Protein AF-A0A2V5PND2-F1 (afdb_monomer_lite)

Secondary structure (DSSP, 8-state):
-----PPPEETTEE--PPPPBTTB--EEEEEEEEHHHHHTS-TT--TTSPPPHHHHHHHTTTTT-SGGGSTTTS--SHHHHHHHHHHHHHHHHHHHHHHHTSPPEEEEEE-TT--B--SSHHHHTT-SEEEEEEE--GGGT-PPPHHHHHHHHHHTTSTT-EEEEEEE----

pLDDT: mean 89.59, std 11.51, range [36.03, 98.31]

Structure (mmCIF, N/CA/C/O backbone):
data_AF-A0A2V5PND2-F1
#
_entry.id   AF-A0A2V5PND2-F1
#
loop_
_atom_site.group_PDB
_atom_site.id
_atom_site.type_symbol
_atom_site.label_atom_id
_atom_site.label_alt_id
_atom_site.label_comp_id
_atom_site.label_asym_id
_atom_site.label_entity_id
_atom_site.label_seq_id
_atom_site.pdbx_PDB_ins_code
_atom_site.Cartn_x
_atom_site.Cartn_y
_atom_site.Cartn_z
_atom_site.occupancy
_atom_site.B_iso_or_equiv
_atom_site.auth_seq_id
_atom_site.auth_comp_id
_atom_site.auth_asym_id
_atom_site.auth_atom_id
_atom_site.pdbx_PDB_model_num
ATOM 1 N N . MET A 1 1 ? 3.615 28.317 19.926 1.00 40.25 1 MET A N 1
ATOM 2 C CA . MET A 1 1 ? 3.027 28.138 18.581 1.00 40.25 1 MET A CA 1
ATOM 3 C C . MET A 1 1 ? 2.214 26.861 18.633 1.00 40.25 1 MET A C 1
ATOM 5 O O . MET A 1 1 ? 2.774 25.853 19.034 1.00 40.25 1 MET A O 1
ATOM 9 N N . SER A 1 2 ? 0.908 26.917 18.365 1.00 44.00 2 SER A N 1
ATOM 10 C CA . SER A 1 2 ? 0.082 25.704 18.334 1.00 44.00 2 SER A CA 1
ATOM 11 C C . SER A 1 2 ? 0.556 24.843 17.166 1.00 44.00 2 SER A C 1
ATOM 13 O O . SER A 1 2 ? 0.543 25.307 16.025 1.00 44.00 2 SER A O 1
ATOM 15 N N . THR A 1 3 ? 1.064 23.648 17.449 1.00 53.69 3 THR A N 1
ATOM 16 C CA . THR A 1 3 ? 1.512 22.701 16.429 1.00 53.69 3 THR A CA 1
ATOM 17 C C . THR A 1 3 ? 0.275 22.246 15.662 1.00 53.69 3 THR A C 1
ATOM 19 O O . THR A 1 3 ? -0.534 21.481 16.181 1.00 53.69 3 THR A O 1
ATOM 22 N N . VAL A 1 4 ? 0.075 22.768 14.452 1.00 67.50 4 VAL A N 1
ATOM 23 C CA . VAL A 1 4 ? -1.027 22.331 13.591 1.00 67.50 4 VAL A CA 1
ATOM 24 C C . VAL A 1 4 ? -0.749 20.881 13.205 1.00 67.50 4 VAL A C 1
ATOM 26 O O . VAL A 1 4 ? 0.196 20.606 12.465 1.00 67.50 4 VAL A O 1
ATOM 29 N N . ILE A 1 5 ? -1.542 19.953 13.745 1.00 74.44 5 ILE A N 1
ATOM 30 C CA . ILE A 1 5 ? -1.462 18.533 13.398 1.00 74.44 5 ILE A CA 1
ATOM 31 C C . ILE A 1 5 ? -1.879 18.403 11.933 1.00 74.44 5 ILE A C 1
ATOM 33 O O . ILE A 1 5 ? -3.010 18.725 11.571 1.00 74.44 5 ILE A O 1
ATOM 37 N N . GLN A 1 6 ? -0.947 17.970 11.087 1.00 78.06 6 GLN A N 1
ATOM 38 C CA . GLN A 1 6 ? -1.220 17.738 9.671 1.00 78.06 6 GLN A CA 1
ATOM 39 C C . GLN A 1 6 ? -2.106 16.492 9.507 1.00 78.06 6 GLN A C 1
ATOM 41 O O . GLN A 1 6 ? -1.883 15.510 10.223 1.00 78.06 6 GLN A O 1
ATOM 46 N N . PRO A 1 7 ? -3.085 16.498 8.581 1.00 82.19 7 PRO A N 1
ATOM 47 C CA . PRO A 1 7 ? -3.892 15.315 8.287 1.00 82.19 7 PRO A CA 1
ATOM 48 C C . PRO A 1 7 ? -3.014 14.155 7.781 1.00 82.19 7 PRO A C 1
ATOM 50 O O . PRO A 1 7 ? -1.894 14.394 7.311 1.00 82.19 7 PRO A O 1
ATOM 53 N N . PRO A 1 8 ? -3.490 12.896 7.856 1.00 82.69 8 PRO A N 1
ATOM 54 C CA . PRO A 1 8 ? -2.778 11.792 7.228 1.00 82.69 8 PRO A CA 1
ATOM 55 C C . PRO A 1 8 ? -2.710 12.039 5.717 1.00 82.69 8 PRO A C 1
ATOM 57 O O . PRO A 1 8 ? -3.629 12.593 5.107 1.00 82.69 8 PRO A O 1
ATOM 60 N N . ARG A 1 9 ? -1.584 11.665 5.119 1.00 81.69 9 ARG A N 1
ATOM 61 C CA . ARG A 1 9 ? -1.282 11.970 3.725 1.00 81.69 9 ARG A CA 1
ATOM 62 C C . ARG A 1 9 ? -1.687 10.811 2.822 1.00 81.69 9 ARG A C 1
ATOM 64 O O . ARG A 1 9 ? -1.141 9.718 2.934 1.00 81.69 9 ARG A O 1
ATOM 71 N N . THR A 1 10 ? -2.608 11.077 1.906 1.00 82.19 10 THR A N 1
ATOM 72 C CA . THR A 1 10 ? -2.829 10.266 0.706 1.00 82.19 10 THR A CA 1
ATOM 73 C C . THR A 1 10 ? -2.048 10.907 -0.449 1.00 82.19 10 THR A C 1
ATOM 75 O O . THR A 1 10 ? -1.805 12.119 -0.445 1.00 82.19 10 THR A O 1
ATOM 78 N N . TYR A 1 11 ? -1.561 10.120 -1.414 1.00 78.81 11 TYR A N 1
ATOM 79 C CA . TYR A 1 11 ? -0.721 10.682 -2.477 1.00 78.81 11 TYR A CA 1
ATOM 80 C C . TYR A 1 11 ? -1.515 11.673 -3.339 1.00 78.81 11 TYR A C 1
ATOM 82 O O . TYR A 1 11 ? -2.581 11.341 -3.854 1.00 78.81 11 TYR A O 1
ATOM 90 N N . ASN A 1 12 ? -0.992 12.896 -3.474 1.00 78.50 12 ASN A N 1
ATOM 91 C CA . ASN A 1 12 ? -1.590 14.006 -4.229 1.00 78.50 12 ASN A CA 1
ATOM 92 C C . ASN A 1 12 ? -3.060 14.327 -3.896 1.00 78.50 12 ASN A C 1
ATOM 94 O O . ASN A 1 12 ? -3.756 14.946 -4.700 1.00 78.50 12 ASN A O 1
ATOM 98 N N . GLN A 1 13 ? -3.540 13.948 -2.709 1.00 79.75 13 GLN A N 1
ATOM 99 C CA . GLN A 1 13 ? -4.905 14.209 -2.261 1.00 79.75 13 GLN A CA 1
ATOM 100 C C . GLN A 1 13 ? -4.916 14.583 -0.774 1.00 79.75 13 GLN A C 1
ATOM 102 O O . GLN A 1 13 ? -4.010 14.252 -0.011 1.00 79.75 13 GLN A O 1
ATOM 107 N N . SER A 1 14 ? -5.942 15.320 -0.351 1.00 81.12 14 SER A N 1
ATOM 108 C CA . SER A 1 14 ? -6.220 15.494 1.076 1.00 81.12 14 SER A CA 1
ATOM 109 C C . SER A 1 14 ? -7.055 14.320 1.570 1.00 81.12 14 SER A C 1
ATOM 111 O O . SER A 1 14 ? -8.050 13.967 0.938 1.00 81.12 14 SER A O 1
ATOM 113 N N . HIS A 1 15 ? -6.683 13.743 2.714 1.00 85.94 15 HIS A N 1
ATOM 114 C CA . HIS A 1 15 ? -7.521 12.740 3.363 1.00 85.94 15 HIS A CA 1
ATOM 115 C C . HIS A 1 15 ? -8.833 13.366 3.830 1.00 85.94 15 HIS A C 1
ATOM 117 O O . HIS A 1 15 ? -8.827 14.384 4.525 1.00 85.94 15 HIS A O 1
ATOM 123 N N . ILE A 1 16 ? -9.952 12.744 3.466 1.00 85.31 16 ILE A N 1
ATOM 124 C CA . ILE A 1 16 ? -11.284 13.148 3.914 1.00 85.31 16 ILE A CA 1
ATOM 125 C C . ILE A 1 16 ? -11.641 12.284 5.131 1.00 85.31 16 ILE A C 1
ATOM 127 O O . ILE A 1 16 ? -11.815 11.074 4.970 1.00 85.31 16 ILE A O 1
ATOM 131 N N . PRO A 1 17 ? -11.770 12.865 6.340 1.00 88.94 17 PRO A N 1
ATOM 132 C CA . PRO A 1 17 ? -12.116 12.101 7.535 1.00 88.94 17 PRO A CA 1
ATOM 133 C C . PRO A 1 17 ? -13.464 11.388 7.390 1.00 88.94 17 PRO A C 1
ATOM 135 O O . PRO A 1 17 ? -14.450 11.985 6.944 1.00 88.94 17 PRO A O 1
ATOM 138 N N . ARG A 1 18 ? -13.539 10.123 7.816 1.00 94.94 18 ARG A N 1
ATOM 139 C CA . ARG A 1 18 ? -14.752 9.306 7.729 1.00 94.94 18 ARG A CA 1
ATOM 140 C C . ARG A 1 18 ? -15.421 9.235 9.098 1.00 94.94 18 ARG A C 1
ATOM 142 O O . ARG A 1 18 ? -14.882 8.723 10.079 1.00 94.94 18 ARG A O 1
ATOM 149 N N . LYS A 1 19 ? -16.651 9.746 9.186 1.00 93.44 19 LYS A N 1
ATOM 150 C CA . LYS A 1 19 ? -17.427 9.682 10.430 1.00 93.44 19 LYS A CA 1
ATOM 151 C C . LYS A 1 19 ? -17.713 8.223 10.795 1.00 93.44 19 LYS A C 1
ATOM 153 O O . LYS A 1 19 ? -18.213 7.471 9.962 1.00 93.44 19 LYS A O 1
ATOM 158 N N . TYR A 1 20 ? -17.457 7.855 12.049 1.00 94.06 20 TYR A N 1
ATOM 159 C CA . TYR A 1 20 ? -17.824 6.542 12.577 1.00 94.06 20 TYR A CA 1
ATOM 160 C C . TYR A 1 20 ? -19.330 6.285 12.425 1.00 94.06 20 TYR A C 1
ATOM 162 O O . TYR A 1 20 ? -20.152 7.120 12.819 1.00 94.06 20 TYR A O 1
ATOM 170 N N . THR A 1 21 ? -19.676 5.117 11.883 1.00 94.69 21 THR A N 1
ATOM 171 C CA . THR A 1 21 ? -21.060 4.667 11.725 1.00 94.69 21 THR A CA 1
ATOM 172 C C . THR A 1 21 ? -21.212 3.271 12.338 1.00 94.69 21 THR A C 1
ATOM 174 O O . THR A 1 21 ? -20.523 2.347 11.907 1.00 94.69 21 THR A O 1
ATOM 177 N N . PRO A 1 22 ? -22.099 3.073 13.335 1.00 92.31 22 PRO A N 1
ATOM 178 C CA . PRO A 1 22 ? -22.284 1.766 13.963 1.00 92.31 22 PRO A CA 1
ATOM 179 C C . PRO A 1 22 ? -22.574 0.660 12.939 1.00 92.31 22 PRO A C 1
ATOM 181 O O . PRO A 1 22 ? -23.412 0.829 12.054 1.00 92.31 22 PRO A O 1
ATOM 184 N N . GLY A 1 23 ? -21.868 -0.467 13.054 1.00 91.56 23 GLY A N 1
ATOM 185 C CA . GLY A 1 23 ? -21.999 -1.612 12.142 1.00 91.56 23 GLY A CA 1
ATOM 186 C C . GLY A 1 23 ? -21.317 -1.449 10.776 1.00 91.56 23 GLY A C 1
ATOM 187 O O . GLY A 1 23 ? -21.337 -2.388 9.985 1.00 91.56 23 GLY A O 1
ATOM 188 N N . LYS A 1 24 ? -20.687 -0.302 10.496 1.00 95.31 24 LYS A N 1
ATOM 189 C CA . LYS A 1 24 ? -20.001 -0.001 9.233 1.00 95.31 24 LYS A CA 1
ATOM 190 C C . LYS A 1 24 ? -18.530 0.314 9.494 1.00 95.31 24 LYS A C 1
ATOM 192 O O . LYS A 1 24 ? -18.204 1.278 10.179 1.00 95.31 24 LYS A O 1
ATOM 197 N N . ARG A 1 25 ? -17.631 -0.523 8.974 1.00 96.44 25 ARG A N 1
ATOM 198 C CA . ARG A 1 25 ? -16.189 -0.423 9.247 1.00 96.44 25 ARG A CA 1
ATOM 199 C C . ARG A 1 25 ? -15.513 0.586 8.322 1.00 96.44 25 ARG A C 1
ATOM 201 O O . ARG A 1 25 ? -15.697 0.524 7.114 1.00 96.44 25 ARG A O 1
ATOM 208 N N . ARG A 1 26 ? -14.652 1.452 8.859 1.00 97.81 26 ARG A N 1
ATOM 209 C CA . ARG A 1 26 ? -13.715 2.259 8.058 1.00 97.81 26 ARG A CA 1
ATOM 210 C C . ARG A 1 26 ? -12.471 1.428 7.745 1.00 97.81 26 ARG A C 1
ATOM 212 O O . ARG A 1 26 ? -11.643 1.196 8.629 1.00 97.81 26 ARG A O 1
ATOM 219 N N . VAL A 1 27 ? -12.368 0.950 6.507 1.00 97.81 27 VAL A N 1
ATOM 220 C CA . VAL A 1 27 ? -11.250 0.114 6.040 1.00 97.81 27 VAL A CA 1
ATOM 221 C C . VAL A 1 27 ? -10.131 0.997 5.491 1.00 97.81 27 VAL A C 1
ATOM 223 O O . VAL A 1 27 ? -10.389 1.923 4.720 1.00 97.81 27 VAL A O 1
ATOM 226 N N . SER A 1 28 ? -8.893 0.722 5.885 1.00 97.56 28 SER A N 1
ATOM 227 C CA . SER A 1 28 ? -7.707 1.432 5.407 1.00 97.56 28 SER A CA 1
ATOM 228 C C . SER A 1 28 ? -6.625 0.449 4.972 1.00 97.56 28 SER A C 1
ATOM 230 O O . SER A 1 28 ? -6.427 -0.582 5.613 1.00 97.56 28 SER A O 1
ATOM 232 N N . ILE A 1 29 ? -5.909 0.800 3.910 1.00 96.12 29 ILE A N 1
ATOM 233 C CA . ILE A 1 29 ? -4.742 0.096 3.376 1.00 96.12 29 ILE A CA 1
ATOM 234 C C . ILE A 1 29 ? -3.503 0.928 3.702 1.00 96.12 29 ILE A C 1
ATOM 236 O O . ILE A 1 29 ? -3.513 2.146 3.525 1.00 96.12 29 ILE A O 1
ATOM 240 N N . TYR A 1 30 ? -2.435 0.281 4.150 1.00 95.38 30 TYR A N 1
ATOM 241 C CA . TYR A 1 30 ? -1.141 0.903 4.389 1.00 95.38 30 TYR A CA 1
ATOM 242 C C . TYR A 1 30 ? -0.038 0.080 3.728 1.00 95.38 30 TYR A C 1
ATOM 244 O O . TYR A 1 30 ? 0.173 -1.079 4.087 1.00 95.38 30 TYR A O 1
ATOM 252 N N . TRP A 1 31 ? 0.671 0.691 2.784 1.00 94.38 31 TRP A N 1
ATOM 253 C CA . TRP A 1 31 ? 1.861 0.114 2.165 1.00 94.38 31 TRP A CA 1
ATOM 254 C C . TRP A 1 31 ? 3.100 0.464 2.985 1.00 94.38 31 TRP A C 1
ATOM 256 O O . TRP A 1 31 ? 3.370 1.642 3.224 1.00 94.38 31 TRP A O 1
ATOM 266 N N . THR A 1 32 ? 3.868 -0.535 3.414 1.00 92.88 32 THR A N 1
ATOM 267 C CA . THR A 1 32 ? 5.050 -0.327 4.273 1.00 92.88 32 THR A CA 1
ATOM 268 C C . THR A 1 32 ? 6.301 0.116 3.523 1.00 92.88 32 THR A C 1
ATOM 270 O O . THR A 1 32 ? 7.317 0.393 4.156 1.00 92.88 32 THR A O 1
ATOM 273 N N . TRP A 1 33 ? 6.248 0.190 2.196 1.00 91.88 33 TRP A N 1
ATOM 274 C CA . TRP A 1 33 ? 7.402 0.509 1.367 1.00 91.88 33 TRP A CA 1
ATOM 275 C C . TRP A 1 33 ? 7.870 1.958 1.499 1.00 91.88 33 TRP A C 1
ATOM 277 O O . TRP A 1 33 ? 7.144 2.851 1.950 1.00 91.88 33 TRP A O 1
ATOM 287 N N . SER A 1 34 ? 9.067 2.206 0.970 1.00 93.44 34 SER A N 1
ATOM 288 C CA . SER A 1 34 ? 9.420 3.526 0.470 1.00 93.44 34 SER A CA 1
ATOM 289 C C . SER A 1 34 ? 9.318 3.545 -1.049 1.00 93.44 34 SER A C 1
ATOM 291 O O . SER A 1 34 ? 10.204 3.017 -1.714 1.00 93.44 34 SER A O 1
ATOM 293 N N . TYR A 1 35 ? 8.260 4.150 -1.606 1.00 93.75 35 TYR A N 1
ATOM 294 C CA . TYR A 1 35 ? 8.030 4.132 -3.056 1.00 93.75 35 TYR A CA 1
ATOM 295 C C . TYR A 1 35 ? 9.260 4.592 -3.858 1.00 93.75 35 TYR A C 1
ATOM 297 O O . TYR A 1 35 ? 9.698 3.841 -4.728 1.00 93.75 35 TYR A O 1
ATOM 305 N N . PRO A 1 36 ? 9.870 5.771 -3.595 1.00 94.75 36 PRO A N 1
ATOM 306 C CA . PRO A 1 36 ? 11.011 6.222 -4.389 1.00 94.75 36 PRO A CA 1
ATOM 307 C C . PRO A 1 36 ? 12.235 5.320 -4.224 1.00 94.75 36 PRO A C 1
ATOM 309 O O . PRO A 1 36 ? 12.969 5.129 -5.187 1.00 94.75 36 PRO A O 1
ATOM 312 N N . TRP A 1 37 ? 12.450 4.743 -3.036 1.00 93.94 37 TRP A N 1
ATOM 313 C CA . TRP A 1 37 ? 13.554 3.807 -2.831 1.00 93.94 37 TRP A CA 1
ATOM 314 C C . TRP A 1 37 ? 13.342 2.544 -3.669 1.00 93.94 37 TRP A C 1
ATOM 316 O O . TRP A 1 37 ? 14.222 2.205 -4.453 1.00 93.94 37 TRP A O 1
ATOM 326 N N . GLU A 1 38 ? 12.155 1.930 -3.593 1.00 93.06 38 GLU A N 1
ATOM 327 C CA . GLU A 1 38 ? 11.808 0.715 -4.345 1.00 93.06 38 GLU A CA 1
ATOM 328 C C . GLU A 1 38 ? 11.862 0.940 -5.859 1.00 93.06 38 GLU A C 1
ATOM 330 O O . GLU A 1 38 ? 12.507 0.188 -6.587 1.00 93.06 38 GLU A O 1
ATOM 335 N N . ALA A 1 39 ? 11.245 2.023 -6.335 1.00 94.12 39 ALA A N 1
ATOM 336 C CA . ALA A 1 39 ? 11.231 2.393 -7.747 1.00 94.12 39 ALA A CA 1
ATOM 337 C C . ALA A 1 39 ? 12.639 2.628 -8.324 1.00 94.12 39 ALA A C 1
ATOM 339 O O . ALA A 1 39 ? 12.854 2.429 -9.518 1.00 94.12 39 ALA A O 1
ATOM 340 N N . SER A 1 40 ? 13.593 3.050 -7.487 1.00 93.75 40 SER A N 1
ATOM 341 C CA . SER A 1 40 ? 14.968 3.376 -7.891 1.00 93.75 40 SER A CA 1
ATOM 342 C C . SER A 1 40 ? 15.971 2.228 -7.730 1.00 93.75 40 SER A C 1
ATOM 344 O O . SER A 1 40 ? 17.163 2.425 -7.976 1.00 93.75 40 SER A O 1
ATOM 346 N N . ARG A 1 41 ? 15.521 1.035 -7.312 1.00 92.19 41 ARG A N 1
ATOM 347 C CA . ARG A 1 41 ? 16.399 -0.128 -7.124 1.00 92.19 41 ARG A CA 1
ATOM 348 C C . ARG A 1 41 ? 17.103 -0.513 -8.426 1.00 92.19 41 ARG A C 1
ATOM 350 O O . ARG A 1 41 ? 16.546 -0.399 -9.519 1.00 92.19 41 ARG A O 1
ATOM 357 N N . ASN A 1 42 ? 18.330 -1.020 -8.294 1.00 92.62 42 ASN A N 1
ATOM 358 C CA . ASN A 1 42 ? 19.065 -1.583 -9.419 1.00 92.62 42 ASN A CA 1
ATOM 359 C C . ASN A 1 42 ? 18.330 -2.824 -9.945 1.00 92.62 42 ASN A C 1
ATOM 361 O O . ASN A 1 42 ? 18.207 -3.824 -9.242 1.00 92.62 42 ASN A O 1
ATOM 365 N N . VAL A 1 43 ? 17.866 -2.769 -11.192 1.00 91.94 43 VAL A N 1
ATOM 366 C CA . VAL A 1 43 ? 17.105 -3.863 -11.809 1.00 91.94 43 VAL A CA 1
ATOM 367 C C . VAL A 1 43 ? 17.956 -5.101 -12.096 1.00 91.94 43 VAL A C 1
ATOM 369 O O . VAL A 1 43 ? 17.389 -6.169 -12.307 1.00 91.94 43 VAL A O 1
ATOM 372 N N . GLU A 1 44 ? 19.287 -4.982 -12.091 1.00 91.75 44 GLU A N 1
ATOM 373 C CA . GLU A 1 44 ? 20.204 -6.119 -12.246 1.00 91.75 44 GLU A CA 1
ATOM 374 C C . GLU A 1 44 ? 20.332 -6.959 -10.962 1.00 91.75 44 GLU A C 1
ATOM 376 O O . GLU A 1 44 ? 20.676 -8.137 -11.036 1.00 91.75 44 GLU A O 1
ATOM 381 N N . GLU A 1 45 ? 20.020 -6.394 -9.790 1.00 87.69 45 GLU A N 1
ATOM 382 C CA . GLU A 1 45 ? 19.933 -7.148 -8.533 1.00 87.69 45 GLU A CA 1
ATOM 383 C C . GLU A 1 45 ? 18.612 -7.918 -8.510 1.00 87.69 45 GLU A C 1
ATOM 385 O O . GLU A 1 45 ? 17.568 -7.297 -8.641 1.00 87.69 45 GLU A O 1
ATOM 390 N N . MET A 1 46 ? 18.621 -9.245 -8.366 1.00 83.06 46 MET A N 1
ATOM 391 C CA . MET A 1 46 ? 17.385 -10.055 -8.366 1.00 83.06 46 MET A CA 1
ATOM 392 C C . MET A 1 46 ? 16.800 -10.285 -6.973 1.00 83.06 46 MET A C 1
ATOM 394 O O . MET A 1 46 ? 15.592 -10.460 -6.848 1.00 83.06 46 MET A O 1
ATOM 398 N N . ASP A 1 47 ? 17.642 -10.275 -5.944 1.00 82.38 47 ASP A N 1
ATOM 399 C CA . ASP A 1 47 ? 17.243 -10.654 -4.592 1.00 82.38 47 ASP A CA 1
ATOM 400 C C . ASP A 1 47 ? 16.571 -9.483 -3.863 1.00 82.38 47 ASP A C 1
ATOM 402 O O . ASP A 1 47 ? 17.024 -8.335 -3.958 1.00 82.38 47 ASP A O 1
ATOM 406 N N . ASN A 1 48 ? 15.534 -9.783 -3.072 1.00 81.19 48 ASN A N 1
ATOM 407 C CA . ASN A 1 48 ? 14.859 -8.823 -2.189 1.00 81.19 48 ASN A CA 1
ATOM 408 C C . ASN A 1 48 ? 14.458 -7.517 -2.903 1.00 81.19 48 ASN A C 1
ATOM 410 O O . ASN A 1 48 ? 14.719 -6.409 -2.417 1.00 81.19 48 ASN A O 1
ATOM 414 N N . ARG A 1 49 ? 13.860 -7.638 -4.094 1.00 87.00 49 ARG A N 1
ATOM 415 C CA . ARG A 1 49 ? 13.290 -6.503 -4.824 1.00 87.00 49 ARG A CA 1
ATOM 416 C C . ARG A 1 49 ? 11.952 -6.846 -5.457 1.00 87.00 49 ARG A C 1
ATOM 418 O O . ARG A 1 49 ? 11.698 -7.979 -5.856 1.00 87.00 49 ARG A O 1
ATOM 425 N N . PHE A 1 50 ? 11.123 -5.826 -5.648 1.00 88.69 50 PHE A N 1
ATOM 426 C CA . PHE A 1 50 ? 9.938 -5.960 -6.485 1.00 88.69 50 PHE A CA 1
ATOM 427 C C . PHE A 1 50 ? 10.315 -6.298 -7.929 1.00 88.69 50 PHE A C 1
ATOM 429 O O . PHE A 1 50 ? 11.343 -5.852 -8.445 1.00 88.69 50 PHE A O 1
ATOM 436 N N . SER A 1 51 ? 9.458 -7.067 -8.601 1.00 91.12 51 SER A N 1
ATOM 437 C CA . SER A 1 51 ? 9.594 -7.341 -10.030 1.00 91.12 51 SER A CA 1
ATOM 438 C C . SER A 1 51 ? 9.489 -6.053 -10.848 1.00 91.12 51 SER A C 1
ATOM 440 O O . SER A 1 51 ? 8.769 -5.122 -10.494 1.00 91.12 51 SER A O 1
ATOM 442 N N . THR A 1 52 ? 10.155 -6.017 -11.991 1.00 94.00 52 THR A N 1
ATOM 443 C CA . THR A 1 52 ? 9.922 -5.034 -13.047 1.00 94.00 52 THR A CA 1
ATOM 444 C C . THR A 1 52 ? 8.694 -5.424 -13.861 1.00 94.00 52 THR A C 1
ATOM 446 O O . THR A 1 52 ? 8.347 -6.605 -13.968 1.00 94.00 52 THR A O 1
ATOM 449 N N . MET A 1 53 ? 8.085 -4.458 -14.543 1.00 93.62 53 MET A N 1
ATOM 450 C CA . MET A 1 53 ? 7.035 -4.763 -15.514 1.00 93.62 53 MET A CA 1
ATOM 451 C C . MET A 1 53 ? 7.525 -5.669 -16.640 1.00 93.62 53 MET A C 1
ATOM 453 O O . MET A 1 53 ? 6.770 -6.509 -17.116 1.00 93.62 53 MET A O 1
ATOM 457 N N . THR A 1 54 ? 8.793 -5.567 -17.040 1.00 90.56 54 THR A N 1
ATOM 458 C CA . THR A 1 54 ? 9.376 -6.483 -18.034 1.00 90.56 54 THR A CA 1
ATOM 459 C C . THR A 1 54 ? 9.294 -7.949 -17.580 1.00 90.56 54 THR A C 1
ATOM 461 O O . THR A 1 54 ? 8.930 -8.827 -18.364 1.00 90.56 54 THR A O 1
ATOM 464 N N . GLU A 1 55 ? 9.572 -8.224 -16.305 1.00 93.00 55 GLU A N 1
ATOM 465 C CA . GLU A 1 55 ? 9.477 -9.570 -15.722 1.00 93.00 55 GLU A CA 1
ATOM 466 C C . GLU A 1 55 ? 8.025 -10.041 -15.610 1.00 93.00 55 GLU A C 1
ATOM 468 O O . GLU A 1 55 ? 7.713 -11.166 -16.011 1.00 93.00 55 GLU A O 1
ATOM 473 N N . VAL A 1 56 ? 7.124 -9.162 -15.156 1.00 92.38 56 VAL A N 1
ATOM 474 C CA . VAL A 1 56 ? 5.678 -9.437 -15.094 1.00 92.38 56 VAL A CA 1
ATOM 475 C C . VAL A 1 56 ? 5.139 -9.805 -16.477 1.00 92.38 56 VAL A C 1
ATOM 477 O O . VAL A 1 56 ? 4.464 -10.823 -16.624 1.00 92.38 56 VAL A O 1
ATOM 480 N N . ARG A 1 57 ? 5.484 -9.031 -17.513 1.00 92.81 57 ARG A N 1
ATOM 481 C CA . ARG A 1 57 ? 5.073 -9.282 -18.904 1.00 92.81 57 ARG A CA 1
ATOM 482 C C . ARG A 1 57 ? 5.525 -10.646 -19.406 1.00 92.81 57 ARG A C 1
ATOM 484 O O . ARG A 1 57 ? 4.759 -11.337 -20.072 1.00 92.81 57 ARG A O 1
ATOM 491 N N . ARG A 1 58 ? 6.754 -11.044 -19.071 1.00 91.50 58 ARG A N 1
ATOM 492 C CA . ARG A 1 58 ? 7.312 -12.335 -19.479 1.00 91.50 58 ARG A CA 1
ATOM 493 C C . ARG A 1 58 ? 6.545 -13.503 -18.865 1.00 91.50 58 ARG A C 1
ATOM 495 O O . ARG A 1 58 ? 6.253 -14.465 -19.569 1.00 91.50 58 ARG A O 1
ATOM 502 N N . VAL A 1 59 ? 6.236 -13.429 -17.571 1.00 93.31 59 VAL A N 1
ATOM 503 C CA . VAL A 1 59 ? 5.542 -14.512 -16.853 1.00 93.31 59 VAL A CA 1
ATOM 504 C C . VAL A 1 59 ? 4.055 -14.552 -17.205 1.00 93.31 59 VAL A C 1
ATOM 506 O O . VAL A 1 59 ? 3.492 -15.631 -17.366 1.00 93.31 59 VAL A O 1
ATOM 509 N N . ALA A 1 60 ? 3.421 -13.392 -17.366 1.00 93.38 60 ALA A N 1
ATOM 510 C CA . ALA A 1 60 ? 1.994 -13.272 -17.646 1.00 93.38 60 ALA A CA 1
ATOM 511 C C . ALA A 1 60 ? 1.667 -13.193 -19.148 1.00 93.38 60 ALA A C 1
ATOM 513 O O . ALA A 1 60 ? 0.565 -12.786 -19.520 1.00 93.38 60 ALA A O 1
ATOM 514 N N . TRP A 1 61 ? 2.605 -13.548 -20.029 1.00 92.50 61 TRP A N 1
ATOM 515 C CA . TRP A 1 61 ? 2.381 -13.524 -21.472 1.00 92.50 61 TRP A CA 1
ATOM 516 C C . TRP A 1 61 ? 1.140 -14.355 -21.861 1.00 92.50 61 TRP A C 1
ATOM 518 O O . TRP A 1 61 ? 0.993 -15.484 -21.384 1.00 92.50 61 TRP A O 1
ATOM 528 N N . PRO A 1 62 ? 0.267 -13.869 -22.769 1.00 94.94 62 PRO A N 1
ATOM 529 C CA . PRO A 1 62 ? 0.357 -12.618 -23.536 1.00 94.94 62 PRO A CA 1
ATOM 530 C C . PRO A 1 62 ? -0.435 -11.443 -22.930 1.00 94.94 62 PRO A C 1
ATOM 532 O O . PRO A 1 62 ? -0.738 -10.490 -23.642 1.00 94.94 62 PRO A O 1
ATOM 535 N N . ALA A 1 63 ? -0.826 -11.491 -21.653 1.00 92.50 63 ALA A N 1
ATOM 536 C CA . ALA A 1 63 ? -1.823 -10.577 -21.077 1.00 92.50 63 ALA A CA 1
ATOM 537 C C . ALA A 1 63 ? -1.480 -9.078 -21.212 1.00 92.50 63 ALA A C 1
ATOM 539 O O . ALA A 1 63 ? -2.381 -8.242 -21.248 1.00 92.50 63 ALA A O 1
ATOM 540 N N . TYR A 1 64 ? -0.193 -8.748 -21.324 1.00 92.44 64 TYR A N 1
ATOM 541 C CA . TYR A 1 64 ? 0.321 -7.381 -21.400 1.00 92.44 64 TYR A CA 1
ATOM 542 C C . TYR A 1 64 ? 0.850 -6.992 -22.794 1.00 92.44 64 TYR A C 1
ATOM 544 O O . TYR A 1 64 ? 1.529 -5.982 -22.945 1.00 92.44 64 TYR A O 1
ATOM 552 N N . GLU A 1 65 ? 0.541 -7.761 -23.839 1.00 93.06 65 GLU A N 1
ATOM 553 C CA . GLU A 1 65 ? 1.005 -7.498 -25.211 1.00 93.06 65 GLU A CA 1
ATOM 554 C C . GLU A 1 65 ? 0.026 -6.625 -25.995 1.00 93.06 65 GLU A C 1
ATOM 556 O O . GLU A 1 65 ? -0.459 -6.973 -27.073 1.00 93.06 65 GLU A O 1
ATOM 561 N N . THR A 1 66 ? -0.288 -5.464 -25.422 1.00 94.25 66 THR A N 1
ATOM 562 C CA . THR A 1 66 ? -1.177 -4.465 -26.021 1.00 94.25 66 THR A CA 1
ATOM 563 C C . THR A 1 66 ? -0.530 -3.077 -25.983 1.00 94.25 66 THR A C 1
ATOM 565 O O . THR A 1 66 ? 0.388 -2.841 -25.192 1.00 94.25 66 THR A O 1
ATOM 568 N N . PRO A 1 67 ? -0.994 -2.117 -26.810 1.00 94.75 67 PRO A N 1
ATOM 569 C CA . PRO A 1 67 ? -0.439 -0.764 -26.818 1.00 94.75 67 PRO A CA 1
ATOM 570 C C . PRO A 1 67 ? -0.476 -0.054 -25.456 1.00 94.75 67 PRO A C 1
ATOM 572 O O . PRO A 1 67 ? 0.420 0.746 -25.186 1.00 94.75 67 PRO A O 1
ATOM 575 N N . GLU A 1 68 ? -1.463 -0.357 -24.599 1.00 92.75 68 GLU A N 1
ATOM 576 C CA . GLU A 1 68 ? -1.593 0.191 -23.233 1.00 92.75 68 GLU A CA 1
ATOM 577 C C . GLU A 1 68 ? -0.316 -0.026 -22.411 1.00 92.75 68 GLU A C 1
ATOM 579 O O . GLU A 1 68 ? 0.107 0.870 -21.692 1.00 92.75 68 GLU A O 1
ATOM 584 N N . TRP A 1 69 ? 0.345 -1.172 -22.581 1.00 92.81 69 TRP A N 1
ATOM 585 C CA . TRP A 1 69 ? 1.498 -1.592 -21.778 1.00 92.81 69 TRP A CA 1
ATOM 586 C C . TRP A 1 69 ? 2.845 -1.375 -22.470 1.00 92.81 69 TRP A C 1
ATOM 588 O O . TRP A 1 69 ? 3.880 -1.858 -22.004 1.00 92.81 69 TRP A O 1
ATOM 598 N N . SER A 1 70 ? 2.847 -0.666 -23.601 1.00 92.88 70 SER A N 1
ATOM 599 C CA . SER A 1 70 ? 4.078 -0.327 -24.311 1.00 92.88 70 SER A CA 1
ATOM 600 C C . SER A 1 70 ? 4.953 0.626 -23.494 1.00 92.88 70 SER A C 1
ATOM 602 O O . SER A 1 70 ? 4.469 1.367 -22.642 1.00 92.88 70 SER A O 1
ATOM 604 N N . THR A 1 71 ? 6.247 0.675 -23.813 1.00 93.19 71 THR A N 1
ATOM 605 C CA . THR A 1 71 ? 7.210 1.610 -23.203 1.00 93.19 71 THR A CA 1
ATOM 606 C C . THR A 1 71 ? 6.817 3.084 -23.357 1.00 93.19 71 THR A C 1
ATOM 608 O O . THR A 1 71 ? 7.321 3.924 -22.621 1.00 93.19 71 THR A O 1
ATOM 611 N N . GLN A 1 72 ? 5.940 3.410 -24.314 1.00 94.31 72 GLN A N 1
ATOM 612 C CA . GLN A 1 72 ? 5.424 4.764 -24.527 1.00 94.31 72 GLN A CA 1
ATOM 613 C C . GLN A 1 72 ? 4.272 5.120 -23.581 1.00 94.31 72 GLN A C 1
ATOM 615 O O . GLN A 1 72 ? 4.058 6.299 -23.318 1.00 94.31 72 GLN A O 1
ATOM 620 N N . ASN A 1 73 ? 3.534 4.119 -23.094 1.00 93.25 73 ASN A N 1
ATOM 621 C CA . ASN A 1 73 ? 2.286 4.314 -22.356 1.00 93.25 73 ASN A CA 1
ATOM 622 C C . ASN A 1 73 ? 2.355 3.830 -20.904 1.00 93.25 73 ASN A C 1
ATOM 624 O O . ASN A 1 73 ? 1.542 4.260 -20.089 1.00 93.25 73 ASN A O 1
ATOM 628 N N . PHE A 1 74 ? 3.311 2.960 -20.567 1.00 94.44 74 PHE A N 1
ATOM 629 C CA . PHE A 1 74 ? 3.439 2.407 -19.227 1.00 94.44 74 PHE A CA 1
ATOM 630 C C . PHE A 1 74 ? 4.898 2.258 -18.791 1.00 94.44 74 PHE A C 1
ATOM 632 O O . PHE A 1 74 ? 5.772 1.892 -19.583 1.00 94.44 74 PHE A O 1
ATOM 639 N N . LEU A 1 75 ? 5.142 2.508 -17.505 1.00 95.25 75 LEU A N 1
ATOM 640 C CA . LEU A 1 75 ? 6.446 2.359 -16.864 1.00 95.25 75 LEU A CA 1
ATOM 641 C C . LEU A 1 75 ? 6.893 0.893 -16.932 1.00 95.25 75 LEU A C 1
ATOM 643 O O . LEU A 1 75 ? 6.121 -0.002 -16.611 1.00 95.25 75 LEU A O 1
ATOM 647 N N . GLN A 1 76 ? 8.120 0.625 -17.385 1.00 94.62 76 GLN A N 1
ATOM 648 C CA . GLN A 1 76 ? 8.594 -0.754 -17.597 1.00 94.62 76 GLN A CA 1
ATOM 649 C C . GLN A 1 76 ? 9.501 -1.283 -16.471 1.00 94.62 76 GLN A C 1
ATOM 651 O O . GLN A 1 76 ? 9.874 -2.462 -16.488 1.00 94.62 76 GLN A O 1
ATOM 656 N N . GLY A 1 77 ? 9.869 -0.417 -15.523 1.00 94.88 77 GLY A N 1
ATOM 657 C CA . GLY A 1 77 ? 10.700 -0.745 -14.374 1.00 94.88 77 GLY A CA 1
ATOM 658 C C . GLY A 1 77 ? 9.885 -1.292 -13.205 1.00 94.88 77 GLY A C 1
ATOM 659 O O . GLY A 1 77 ? 8.798 -1.848 -13.382 1.00 94.88 77 GLY A O 1
ATOM 660 N N . ILE A 1 78 ? 10.451 -1.166 -12.005 1.00 94.69 78 ILE A N 1
ATOM 661 C CA . ILE A 1 78 ? 9.805 -1.552 -10.743 1.00 94.69 78 ILE A CA 1
ATOM 662 C C . ILE A 1 78 ? 8.625 -0.632 -10.432 1.00 94.69 78 ILE A C 1
ATOM 664 O O . ILE A 1 78 ? 7.571 -1.096 -10.010 1.00 94.69 78 ILE A O 1
ATOM 668 N N . ASP A 1 79 ? 8.788 0.659 -10.707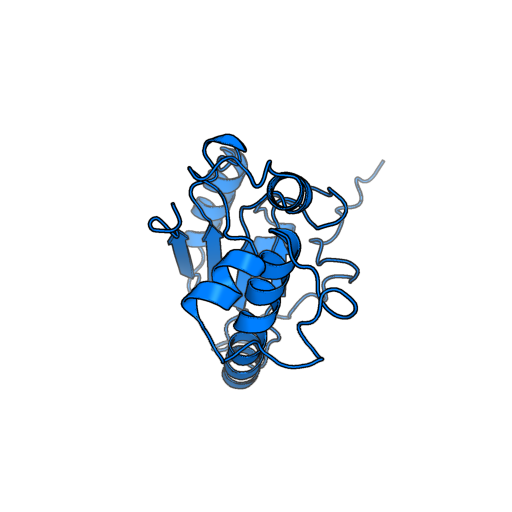 1.00 95.06 79 ASP A N 1
ATOM 669 C CA . ASP A 1 79 ? 7.749 1.685 -10.641 1.00 95.06 79 ASP A CA 1
ATOM 670 C C . ASP A 1 79 ? 6.437 1.253 -11.316 1.00 95.06 79 ASP A C 1
ATOM 672 O O . ASP A 1 79 ? 5.368 1.364 -10.719 1.00 95.06 79 ASP A O 1
ATOM 676 N N . GLY A 1 80 ? 6.503 0.654 -12.506 1.00 94.81 80 GLY A N 1
ATOM 677 C CA . GLY A 1 80 ? 5.317 0.123 -13.179 1.00 94.81 80 GLY A CA 1
ATOM 678 C C . GLY A 1 80 ? 4.619 -1.005 -12.411 1.00 94.81 80 GLY A C 1
ATOM 679 O O . GLY A 1 80 ? 3.390 -1.054 -12.368 1.00 94.81 80 GLY A O 1
ATOM 680 N N . THR A 1 81 ? 5.374 -1.887 -11.758 1.00 92.69 81 THR A N 1
ATOM 681 C CA . THR A 1 81 ? 4.808 -2.954 -10.917 1.00 92.69 81 THR A CA 1
ATOM 682 C C . THR A 1 81 ? 4.168 -2.379 -9.656 1.00 92.69 81 THR A C 1
ATOM 684 O O . THR A 1 81 ? 3.092 -2.827 -9.257 1.00 92.69 81 THR A O 1
ATOM 687 N N . LEU A 1 82 ? 4.775 -1.353 -9.050 1.00 92.94 82 LEU A N 1
ATOM 688 C CA . LEU A 1 82 ? 4.178 -0.644 -7.914 1.00 92.94 82 LEU A CA 1
ATOM 689 C C . LEU A 1 82 ? 2.829 -0.012 -8.297 1.00 92.94 82 LEU A C 1
ATOM 691 O O . LEU A 1 82 ? 1.853 -0.139 -7.554 1.00 92.94 82 LEU A O 1
ATOM 695 N N . GLU A 1 83 ? 2.726 0.566 -9.498 1.00 92.69 83 GLU A N 1
ATOM 696 C CA . GLU A 1 83 ? 1.450 1.062 -10.031 1.00 92.69 83 GLU A CA 1
ATOM 697 C C . GLU A 1 83 ? 0.418 -0.055 -10.251 1.00 92.69 83 GLU A C 1
ATOM 699 O O . GLU A 1 83 ? -0.778 0.151 -10.017 1.00 92.69 83 GLU A O 1
ATOM 704 N N . LEU A 1 84 ? 0.841 -1.267 -10.629 1.00 90.69 84 LEU A N 1
ATOM 705 C CA . LEU A 1 84 ? -0.074 -2.409 -10.696 1.00 90.69 84 LEU A CA 1
ATOM 706 C C . LEU A 1 84 ? -0.614 -2.818 -9.323 1.00 90.69 84 LEU A C 1
ATOM 708 O O . LEU A 1 84 ? -1.781 -3.201 -9.251 1.00 90.69 84 LEU A O 1
ATOM 712 N N . PHE A 1 85 ? 0.161 -2.714 -8.238 1.00 89.81 85 PHE A N 1
ATOM 713 C CA . PHE A 1 85 ? -0.365 -2.955 -6.887 1.00 89.81 85 PHE A CA 1
ATOM 714 C C . PHE A 1 85 ? -1.408 -1.911 -6.489 1.00 89.81 85 PHE A C 1
ATOM 716 O O . PHE A 1 85 ? -2.448 -2.251 -5.924 1.00 89.81 85 PHE A O 1
ATOM 723 N N . HIS A 1 86 ? -1.194 -0.643 -6.842 1.00 90.06 86 HIS A N 1
ATOM 724 C CA . HIS A 1 86 ? -2.230 0.372 -6.664 1.00 90.06 86 HIS A CA 1
ATOM 725 C C . HIS A 1 86 ? -3.488 0.028 -7.467 1.00 90.06 86 HIS A C 1
ATOM 727 O O . HIS A 1 86 ? -4.583 -0.022 -6.898 1.00 90.06 86 HIS A O 1
ATOM 733 N N . ARG A 1 87 ? -3.336 -0.296 -8.758 1.00 89.69 87 ARG A N 1
ATOM 734 C CA . ARG A 1 87 ? -4.450 -0.659 -9.646 1.00 89.69 87 ARG A CA 1
ATOM 735 C C . ARG A 1 87 ? -5.197 -1.907 -9.169 1.00 89.69 87 ARG A C 1
ATOM 737 O O . ARG A 1 87 ? -6.425 -1.921 -9.213 1.00 89.69 87 ARG A O 1
ATOM 744 N N . SER A 1 88 ? -4.493 -2.934 -8.693 1.00 86.44 88 SER A N 1
ATOM 745 C CA . SER A 1 88 ? -5.094 -4.211 -8.282 1.00 86.44 88 SER A CA 1
ATOM 746 C C . SER A 1 88 ? -6.000 -4.068 -7.061 1.00 86.44 88 SER A C 1
ATOM 748 O O . SER A 1 88 ? -6.985 -4.796 -6.934 1.00 86.44 88 SER A O 1
ATOM 750 N N . THR A 1 89 ? -5.738 -3.082 -6.199 1.00 90.38 89 THR A N 1
ATOM 751 C CA . THR A 1 89 ? -6.608 -2.812 -5.051 1.00 90.38 89 THR A CA 1
ATOM 752 C C . THR A 1 89 ? -7.893 -2.067 -5.405 1.00 90.38 89 THR A C 1
ATOM 754 O O . THR A 1 89 ? -8.795 -2.062 -4.576 1.00 90.38 89 THR A O 1
ATOM 757 N N . LEU A 1 90 ? -8.043 -1.471 -6.596 1.00 93.62 90 LEU A N 1
ATOM 758 C CA . LEU A 1 90 ? -9.214 -0.637 -6.915 1.00 93.62 90 LEU A CA 1
ATOM 759 C C . LEU A 1 90 ? -10.543 -1.400 -6.820 1.00 93.62 90 LEU A C 1
ATOM 761 O O . LEU A 1 90 ? -11.477 -0.906 -6.196 1.00 93.62 90 LEU A O 1
ATOM 765 N N . LEU A 1 91 ? -10.610 -2.625 -7.352 1.00 93.62 91 LEU A N 1
ATOM 766 C CA . LEU A 1 91 ? -11.817 -3.460 -7.251 1.00 93.62 91 LEU A CA 1
ATOM 767 C C . LEU A 1 91 ? -12.140 -3.822 -5.797 1.00 93.62 91 LEU A C 1
ATOM 769 O O . LEU A 1 91 ? -13.298 -3.821 -5.388 1.00 93.62 91 LEU A O 1
ATOM 773 N N . PHE A 1 92 ? -11.112 -4.101 -4.992 1.00 94.31 92 PHE A N 1
ATOM 774 C CA . PHE A 1 92 ? -11.298 -4.320 -3.561 1.00 94.31 92 PHE A CA 1
ATOM 775 C C . PHE A 1 92 ? -11.816 -3.053 -2.869 1.00 94.31 92 PHE A C 1
ATOM 777 O O . PHE A 1 92 ? -12.733 -3.141 -2.057 1.00 94.31 92 PHE A O 1
ATOM 784 N N . GLN A 1 93 ? -11.257 -1.884 -3.192 1.00 95.44 93 GLN A N 1
ATOM 785 C CA . GLN A 1 93 ? -11.678 -0.605 -2.622 1.00 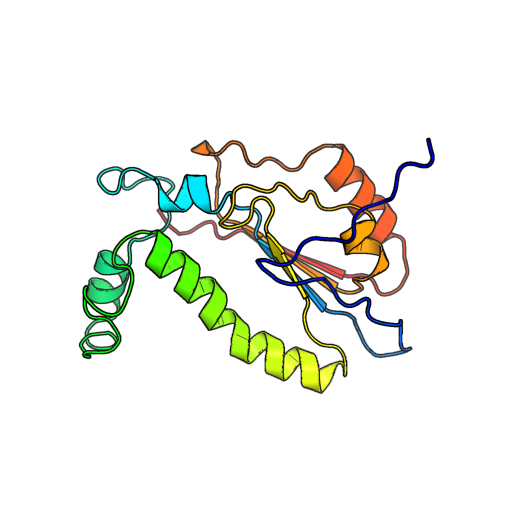95.44 93 GLN A CA 1
ATOM 786 C C . GLN A 1 93 ? -13.142 -0.291 -2.949 1.00 95.44 93 GLN A C 1
ATOM 788 O O . GLN A 1 93 ? -13.863 0.174 -2.069 1.00 95.44 93 GLN A O 1
ATOM 793 N N . GLU A 1 94 ? -13.584 -0.573 -4.175 1.00 96.56 94 GLU A N 1
ATOM 794 C CA . GLU A 1 94 ? -14.975 -0.418 -4.608 1.00 96.56 94 GLU A CA 1
ATOM 795 C C . GLU A 1 94 ? -15.906 -1.330 -3.802 1.00 96.56 94 GLU A C 1
ATOM 797 O O . GLU A 1 94 ? -16.778 -0.840 -3.087 1.00 96.56 94 GLU A O 1
ATOM 802 N N . ILE A 1 95 ? -15.651 -2.641 -3.809 1.00 97.44 95 ILE A N 1
ATOM 803 C CA . ILE A 1 95 ? -16.490 -3.629 -3.114 1.00 97.44 95 ILE A CA 1
ATOM 804 C C . ILE A 1 95 ? -16.524 -3.369 -1.601 1.00 97.44 95 ILE A C 1
ATOM 806 O O . ILE A 1 95 ? -17.587 -3.392 -0.978 1.00 97.44 95 ILE A O 1
ATOM 810 N N . ALA A 1 96 ? -15.370 -3.104 -0.983 1.00 96.62 96 ALA A N 1
ATOM 811 C CA . ALA A 1 96 ? -15.301 -2.767 0.435 1.00 96.62 96 ALA A CA 1
ATOM 812 C C . ALA A 1 96 ? -16.009 -1.435 0.725 1.00 96.62 96 ALA A C 1
ATOM 814 O O . ALA A 1 96 ? -16.682 -1.304 1.751 1.00 96.62 96 ALA A O 1
ATOM 815 N N . GLY A 1 97 ? -15.894 -0.464 -0.182 1.00 96.38 97 GLY A N 1
ATOM 816 C CA . GLY A 1 97 ? -16.570 0.821 -0.096 1.00 96.38 97 GLY A CA 1
ATOM 817 C C . GLY A 1 97 ? -18.087 0.688 -0.109 1.00 96.38 97 GLY A C 1
ATOM 818 O O . GLY A 1 97 ? -18.760 1.252 0.754 1.00 96.38 97 GLY A O 1
ATOM 819 N N . GLU A 1 98 ? -18.625 -0.117 -1.020 1.00 97.19 98 GLU A N 1
ATOM 820 C CA . GLU A 1 98 ? -20.054 -0.424 -1.103 1.00 97.19 98 GLU A CA 1
ATOM 821 C C . GLU A 1 98 ? -20.545 -1.178 0.135 1.00 97.19 98 GLU A C 1
ATOM 823 O O . GLU A 1 98 ? -21.528 -0.777 0.764 1.00 97.19 98 GLU A O 1
ATOM 828 N N . ALA A 1 99 ? -19.828 -2.232 0.534 1.00 97.12 99 ALA A N 1
ATOM 829 C CA . ALA A 1 99 ? -20.206 -3.074 1.665 1.00 97.12 99 ALA A CA 1
ATOM 830 C C . ALA A 1 99 ? -20.201 -2.309 2.998 1.00 97.12 99 ALA A C 1
ATOM 832 O O . ALA A 1 99 ? -21.033 -2.557 3.873 1.00 97.12 99 ALA A O 1
ATOM 833 N N . THR A 1 100 ? -19.268 -1.371 3.167 1.00 96.50 100 THR A N 1
ATOM 834 C CA . THR A 1 100 ? -19.119 -0.604 4.411 1.00 96.50 100 THR A CA 1
ATOM 835 C C . THR A 1 100 ? -19.783 0.765 4.366 1.00 96.50 100 THR A C 1
ATOM 837 O O . THR A 1 100 ? -19.970 1.376 5.412 1.00 96.50 100 THR A O 1
ATOM 840 N N . GLY A 1 101 ? -20.156 1.275 3.193 1.00 96.19 101 GLY A N 1
ATOM 841 C CA . GLY A 1 101 ? -20.606 2.656 3.015 1.00 96.19 101 GLY A CA 1
ATOM 842 C C . GLY A 1 101 ? -19.528 3.711 3.300 1.00 96.19 101 GLY A C 1
ATOM 843 O O . GLY A 1 101 ? -19.869 4.880 3.491 1.00 96.19 101 GLY A O 1
ATOM 844 N N . HIS A 1 102 ? -18.253 3.318 3.363 1.00 96.25 102 HIS A N 1
ATOM 845 C CA . HIS A 1 102 ? -17.116 4.203 3.593 1.00 96.25 102 HIS A CA 1
ATOM 846 C C . HIS A 1 102 ? -16.038 3.959 2.536 1.00 96.25 102 HIS A C 1
ATOM 848 O O . HIS A 1 102 ? -15.616 2.817 2.381 1.00 96.25 102 HIS A O 1
ATOM 854 N N . PRO A 1 103 ? -15.523 4.998 1.851 1.00 95.19 103 PRO A N 1
ATOM 855 C CA . PRO A 1 103 ? -14.421 4.806 0.916 1.00 95.19 103 PRO A CA 1
ATOM 856 C C . PRO A 1 103 ? -13.199 4.244 1.648 1.00 95.19 103 PRO A C 1
ATOM 858 O O . PRO A 1 103 ? -12.933 4.606 2.803 1.00 95.19 103 PRO A O 1
ATOM 861 N N . VAL A 1 104 ? -12.448 3.374 0.976 1.00 95.31 104 VAL A N 1
ATOM 862 C CA . VAL A 1 104 ? -11.186 2.850 1.503 1.00 95.31 104 VAL A CA 1
ATOM 863 C C . VAL A 1 104 ? -10.118 3.936 1.417 1.00 95.31 104 VAL A C 1
ATOM 865 O O . VAL A 1 104 ? -9.931 4.554 0.374 1.00 95.31 104 VAL A O 1
ATOM 868 N N . ALA A 1 105 ? -9.418 4.177 2.524 1.00 95.62 105 ALA A N 1
ATOM 869 C CA . ALA A 1 105 ? -8.287 5.099 2.551 1.00 95.62 105 ALA A CA 1
ATOM 870 C C . ALA A 1 105 ? -6.992 4.323 2.294 1.00 95.62 105 ALA A C 1
ATOM 872 O O . ALA A 1 105 ? -6.786 3.270 2.896 1.00 95.62 105 ALA A O 1
ATOM 873 N N . VAL A 1 106 ? -6.128 4.832 1.417 1.00 94.69 106 VAL A N 1
ATOM 874 C CA . VAL A 1 106 ? -4.860 4.184 1.056 1.00 94.69 106 VAL A CA 1
ATOM 875 C C . VAL A 1 106 ? -3.699 5.092 1.436 1.00 94.69 106 VAL A C 1
ATOM 877 O O . VAL A 1 106 ? -3.599 6.227 0.971 1.00 94.69 106 VAL A O 1
ATOM 880 N N . PHE A 1 107 ? -2.815 4.569 2.272 1.00 95.44 107 PHE A N 1
ATOM 881 C CA . PHE A 1 107 ? -1.644 5.250 2.799 1.00 95.44 107 PHE A CA 1
ATOM 882 C C . PHE A 1 107 ? -0.372 4.520 2.371 1.00 95.44 107 PHE A C 1
ATOM 884 O O . PHE A 1 107 ? -0.389 3.332 2.047 1.00 95.44 107 PHE A O 1
ATOM 891 N N . GLN A 1 108 ? 0.741 5.242 2.388 1.00 94.38 108 GLN A N 1
ATOM 892 C CA . GLN A 1 108 ? 2.070 4.704 2.127 1.00 94.38 108 GLN A CA 1
ATOM 893 C C . GLN A 1 108 ? 3.007 5.211 3.215 1.00 94.38 108 GLN A C 1
ATOM 895 O O . GLN A 1 108 ? 2.895 6.373 3.614 1.00 94.38 108 GLN A O 1
ATOM 900 N N . ARG A 1 109 ? 3.943 4.370 3.660 1.00 94.62 109 ARG A N 1
ATOM 901 C CA . ARG A 1 109 ? 4.969 4.790 4.612 1.00 94.62 109 ARG A CA 1
ATOM 902 C C . ARG A 1 109 ? 5.806 5.922 4.038 1.00 94.62 109 ARG A C 1
ATOM 904 O O . ARG A 1 109 ? 6.010 6.915 4.730 1.00 94.62 109 ARG A O 1
ATOM 911 N N . VAL A 1 110 ? 6.290 5.779 2.805 1.00 94.19 110 VAL A N 1
ATOM 912 C CA . VAL A 1 110 ? 6.844 6.892 2.025 1.00 94.19 110 VAL A CA 1
ATOM 913 C C . VAL A 1 110 ? 6.149 6.918 0.673 1.00 94.19 110 VAL A C 1
ATOM 915 O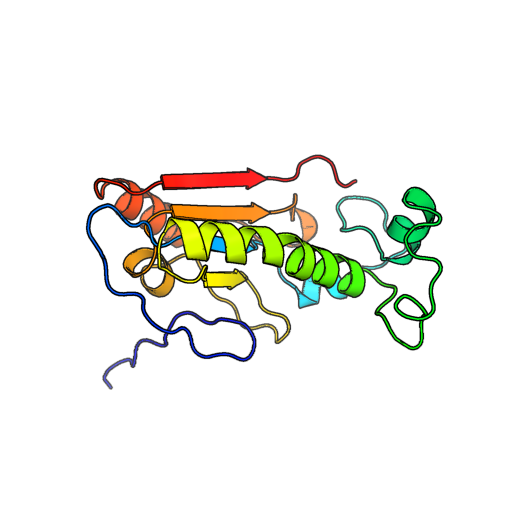 O . VAL A 1 110 ? 6.204 5.938 -0.071 1.00 94.19 110 VAL A O 1
ATOM 918 N N . ASP A 1 111 ? 5.473 8.029 0.385 1.00 93.44 111 ASP A N 1
ATOM 919 C CA . ASP A 1 111 ? 4.764 8.216 -0.881 1.00 93.44 111 ASP A CA 1
ATOM 920 C C . ASP A 1 111 ? 5.724 8.466 -2.056 1.00 93.44 111 ASP A C 1
ATOM 922 O O . ASP A 1 111 ? 6.930 8.641 -1.875 1.00 93.44 111 ASP A O 1
ATOM 926 N N . GLN A 1 112 ? 5.181 8.532 -3.272 1.00 92.56 112 GLN A N 1
ATOM 927 C CA . GLN A 1 112 ? 5.939 8.754 -4.507 1.00 92.56 112 GLN A CA 1
ATOM 928 C C . GLN A 1 112 ? 6.792 10.038 -4.475 1.00 92.56 112 GLN A C 1
ATOM 930 O O . GLN A 1 112 ? 7.773 10.141 -5.205 1.00 92.56 112 GLN A O 1
ATOM 935 N N . ALA A 1 113 ? 6.428 11.026 -3.651 1.00 92.00 113 ALA A N 1
ATOM 936 C CA . ALA A 1 113 ? 7.156 12.285 -3.509 1.00 92.00 113 ALA A CA 1
ATOM 937 C C . ALA A 1 113 ? 8.181 12.272 -2.356 1.00 92.00 113 ALA A C 1
ATOM 939 O O . ALA A 1 113 ? 8.831 13.287 -2.109 1.00 92.00 113 ALA A O 1
ATOM 940 N N . GLY A 1 114 ? 8.347 11.148 -1.654 1.00 91.88 114 GLY A N 1
ATOM 941 C CA . GLY A 1 114 ? 9.316 11.008 -0.568 1.00 91.88 114 GLY A CA 1
ATOM 942 C C . GLY A 1 114 ? 8.799 11.441 0.806 1.00 91.88 114 GLY A C 1
ATOM 943 O O . GLY A 1 114 ? 9.580 11.496 1.758 1.00 91.88 114 GLY A O 1
ATOM 944 N N . PHE A 1 115 ? 7.508 11.755 0.959 1.00 92.94 115 PHE A N 1
ATOM 945 C CA . PHE A 1 115 ? 6.965 12.168 2.252 1.00 92.94 115 PHE A CA 1
ATOM 946 C C . PHE A 1 115 ? 6.656 10.964 3.131 1.00 92.94 115 PHE A C 1
ATOM 948 O O . PHE A 1 115 ? 5.885 10.082 2.751 1.00 92.94 115 PHE A O 1
ATOM 955 N N . ARG A 1 116 ? 7.221 10.971 4.342 1.00 93.50 116 ARG A N 1
ATOM 956 C CA . ARG A 1 116 ? 7.042 9.903 5.324 1.00 93.50 116 ARG A CA 1
ATOM 957 C C . ARG A 1 116 ? 5.771 10.091 6.158 1.00 93.50 116 ARG A C 1
ATOM 959 O O . ARG A 1 116 ? 5.546 11.162 6.725 1.00 93.50 116 ARG A O 1
ATOM 966 N N . LEU A 1 117 ? 4.993 9.024 6.299 1.00 94.06 117 LEU A N 1
ATOM 967 C CA . LEU A 1 117 ? 3.813 8.929 7.154 1.00 94.06 117 LEU A CA 1
ATOM 968 C C . LEU A 1 117 ? 3.867 7.612 7.929 1.00 94.06 117 LEU A C 1
ATOM 970 O O . LEU A 1 117 ? 3.604 6.562 7.364 1.00 94.06 117 LEU A O 1
ATOM 974 N N . LEU A 1 118 ? 4.211 7.673 9.214 1.00 95.31 118 LEU A N 1
ATOM 975 C CA . LEU A 1 118 ? 4.151 6.512 10.105 1.00 95.31 118 LEU A CA 1
ATOM 976 C C . LEU A 1 118 ? 2.703 6.175 10.477 1.00 95.31 118 LEU A C 1
ATOM 978 O O . LEU A 1 118 ? 1.838 7.056 10.457 1.00 95.31 118 LEU A O 1
ATOM 982 N N . ILE A 1 119 ? 2.453 4.925 10.873 1.00 96.94 119 ILE A N 1
ATOM 983 C CA . ILE A 1 119 ? 1.167 4.531 11.457 1.00 96.94 119 ILE A CA 1
ATOM 984 C C . ILE A 1 119 ? 1.023 5.175 12.840 1.00 96.94 119 ILE A C 1
ATOM 986 O O . ILE A 1 119 ? 1.599 4.722 13.825 1.00 96.94 119 ILE A O 1
ATOM 990 N N . ASP A 1 120 ? 0.220 6.230 12.918 1.00 96.56 120 ASP A N 1
ATOM 991 C CA . ASP A 1 120 ? -0.103 6.921 14.164 1.00 96.56 120 ASP A CA 1
ATOM 992 C C . ASP A 1 120 ? -1.587 7.316 14.225 1.00 96.56 120 ASP A C 1
ATOM 994 O O . ASP A 1 120 ? -2.392 6.939 13.369 1.00 96.56 120 ASP A O 1
ATOM 998 N N . GLU A 1 121 ? -1.968 8.085 15.246 1.00 95.06 121 GLU A N 1
ATOM 999 C CA . GLU A 1 121 ? -3.351 8.522 15.475 1.00 95.06 121 GLU A CA 1
ATOM 1000 C C . GLU A 1 121 ? -3.986 9.262 14.292 1.00 95.06 121 GLU A C 1
ATOM 1002 O O . GLU A 1 121 ? -5.206 9.214 14.133 1.00 95.06 121 GLU A O 1
ATOM 1007 N N . ARG A 1 122 ? -3.194 9.885 13.406 1.00 93.88 122 ARG A N 1
ATOM 1008 C CA . ARG A 1 122 ? -3.728 10.510 12.186 1.00 93.88 122 ARG A CA 1
ATOM 1009 C C . ARG A 1 122 ? -4.407 9.475 11.290 1.00 93.88 122 ARG A C 1
ATOM 1011 O O . ARG A 1 122 ? -5.401 9.801 10.650 1.00 93.88 122 ARG A O 1
ATOM 1018 N N . ILE A 1 123 ? -3.894 8.242 11.263 1.00 96.31 123 ILE A N 1
ATOM 1019 C CA . ILE A 1 123 ? -4.480 7.101 10.546 1.00 96.31 123 ILE A CA 1
ATOM 1020 C C . ILE A 1 123 ? -5.463 6.338 11.450 1.00 96.31 123 ILE A C 1
ATOM 1022 O O . ILE A 1 123 ? -6.574 6.010 11.026 1.00 96.31 123 ILE A O 1
ATOM 1026 N N . LEU A 1 124 ? -5.070 6.041 12.693 1.00 97.50 124 LEU A N 1
ATOM 1027 C CA . LEU A 1 124 ? -5.775 5.099 13.576 1.00 97.50 124 LEU A CA 1
ATOM 1028 C C . LEU A 1 124 ? -7.109 5.643 14.121 1.00 97.50 124 LEU A C 1
ATOM 1030 O O . LEU A 1 124 ? -8.076 4.880 14.275 1.00 97.50 124 LEU A O 1
ATOM 1034 N N . ALA A 1 125 ? -7.223 6.958 14.335 1.00 95.44 125 ALA A N 1
ATOM 1035 C CA . ALA A 1 125 ? -8.484 7.587 14.735 1.00 95.44 125 ALA A CA 1
ATOM 1036 C C . ALA A 1 125 ? -9.579 7.424 13.659 1.00 95.44 125 ALA A C 1
ATOM 1038 O O . ALA A 1 125 ? -10.770 7.299 13.976 1.00 95.44 125 ALA A O 1
ATOM 1039 N N . ASP A 1 126 ? -9.173 7.357 12.386 1.00 95.75 126 ASP A N 1
ATOM 1040 C CA . ASP A 1 126 ? -10.063 7.211 11.233 1.00 95.75 126 ASP A CA 1
ATOM 1041 C C . ASP A 1 126 ? -10.146 5.787 10.653 1.00 95.75 126 ASP A C 1
ATOM 1043 O O . ASP A 1 126 ? -10.655 5.584 9.552 1.00 95.75 126 ASP A O 1
ATOM 1047 N N . THR A 1 127 ? -9.647 4.779 11.367 1.00 97.75 127 THR A N 1
ATOM 1048 C CA . THR A 1 127 ? -9.548 3.409 10.844 1.00 97.75 127 THR A CA 1
ATOM 1049 C C . THR A 1 127 ? -10.112 2.408 11.834 1.00 97.75 127 THR A C 1
ATOM 1051 O O . THR A 1 127 ? -9.689 2.401 12.984 1.00 97.75 127 THR A O 1
ATOM 1054 N N . ASP A 1 128 ? -11.026 1.539 11.398 1.00 98.00 128 ASP A N 1
ATOM 1055 C CA . ASP A 1 128 ? -11.543 0.405 12.184 1.00 98.00 128 ASP A CA 1
ATOM 1056 C C . ASP A 1 128 ? -10.957 -0.928 11.709 1.00 98.00 128 ASP A C 1
ATOM 1058 O O . ASP A 1 128 ? -10.893 -1.899 12.455 1.00 98.00 128 ASP A O 1
ATOM 1062 N N . THR A 1 129 ? -10.518 -1.012 10.456 1.00 98.00 129 THR A N 1
ATOM 1063 C CA . THR A 1 129 ? -9.781 -2.170 9.942 1.00 98.00 129 THR A CA 1
ATOM 1064 C C . THR A 1 129 ? -8.584 -1.677 9.160 1.00 98.00 129 THR A C 1
ATOM 1066 O O . THR A 1 129 ? -8.754 -0.996 8.152 1.00 98.00 129 THR A O 1
ATOM 1069 N N . LEU A 1 130 ? -7.388 -1.980 9.662 1.00 98.19 130 LEU A N 1
ATOM 1070 C CA . LEU A 1 130 ? -6.127 -1.575 9.057 1.00 98.19 130 LEU A CA 1
ATOM 1071 C C . LEU A 1 130 ? -5.485 -2.795 8.405 1.00 98.19 130 LEU A C 1
ATOM 1073 O O . LEU A 1 130 ? -5.161 -3.764 9.088 1.00 98.19 130 LEU A O 1
ATOM 1077 N N . MET A 1 131 ? -5.309 -2.731 7.092 1.00 96.94 131 MET A N 1
ATOM 1078 C CA . MET A 1 131 ? -4.584 -3.724 6.310 1.00 96.94 131 MET A CA 1
ATOM 1079 C C . MET A 1 131 ? -3.186 -3.186 6.036 1.00 96.94 131 MET A C 1
ATOM 1081 O O . MET A 1 131 ? -3.037 -2.168 5.363 1.00 96.94 131 MET A O 1
ATOM 1085 N N . VAL A 1 132 ? -2.172 -3.852 6.573 1.00 94.62 132 VAL A N 1
ATOM 1086 C CA . VAL A 1 132 ? -0.766 -3.491 6.393 1.00 94.62 132 VAL A CA 1
ATOM 1087 C C . VAL A 1 132 ? -0.152 -4.477 5.412 1.00 94.62 132 VAL A C 1
ATOM 1089 O O . VAL A 1 132 ? -0.039 -5.666 5.716 1.00 94.62 132 VAL A O 1
ATOM 1092 N N . PHE A 1 133 ? 0.221 -3.975 4.239 1.00 90.44 133 PHE A N 1
ATOM 1093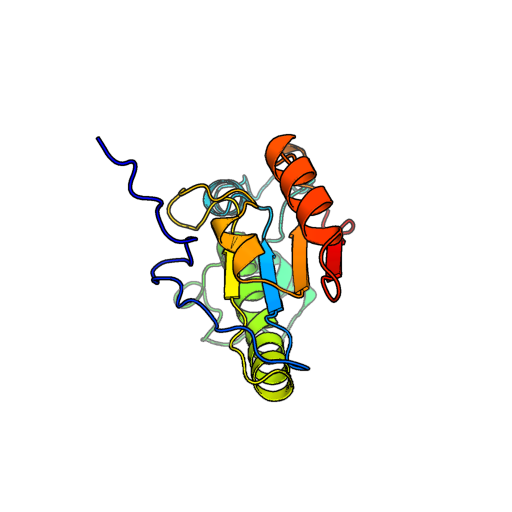 C CA . PHE A 1 133 ? 0.869 -4.748 3.189 1.00 90.44 133 PHE A CA 1
ATOM 1094 C C . PHE A 1 133 ? 2.334 -4.356 3.099 1.00 90.44 133 PHE A C 1
ATOM 1096 O O . PHE A 1 133 ? 2.659 -3.170 2.989 1.00 90.44 133 PHE A O 1
ATOM 1103 N N . GLY A 1 134 ? 3.199 -5.361 3.114 1.00 82.19 134 GLY A N 1
ATOM 1104 C CA . GLY A 1 134 ? 4.632 -5.164 2.988 1.00 82.19 134 GLY A CA 1
ATOM 1105 C C . GLY A 1 134 ? 5.294 -6.289 2.228 1.00 82.19 134 GLY A C 1
ATOM 1106 O O . GLY A 1 134 ? 4.782 -7.404 2.209 1.00 82.19 134 GLY A O 1
ATOM 1107 N N . LEU A 1 135 ? 6.427 -5.978 1.613 1.00 72.19 135 LEU A N 1
ATOM 1108 C CA . LEU A 1 135 ? 7.405 -6.970 1.185 1.00 72.19 135 LEU A CA 1
ATOM 1109 C C . LEU A 1 135 ? 8.507 -7.045 2.252 1.00 72.19 135 LEU A C 1
ATOM 1111 O O . LEU A 1 135 ? 8.567 -6.174 3.126 1.00 72.19 135 LEU A O 1
ATOM 1115 N N . ASP A 1 136 ? 9.395 -8.034 2.182 1.00 63.50 136 ASP A N 1
ATOM 1116 C CA . ASP A 1 136 ? 10.625 -8.033 2.980 1.00 63.50 136 ASP A CA 1
ATOM 1117 C C . ASP A 1 136 ? 11.536 -6.867 2.549 1.00 63.50 136 ASP A C 1
ATOM 1119 O O . ASP A 1 136 ? 12.467 -6.995 1.759 1.00 63.50 136 ASP A O 1
ATOM 1123 N N . HIS A 1 137 ? 11.259 -5.680 3.091 1.00 63.28 137 HIS A N 1
ATOM 1124 C CA . HIS A 1 137 ? 12.009 -4.444 2.872 1.00 63.28 137 HIS A CA 1
ATOM 1125 C C . HIS A 1 137 ? 13.333 -4.429 3.656 1.00 63.28 137 HIS A C 1
ATOM 1127 O O . HIS A 1 137 ? 13.781 -3.357 4.071 1.00 63.28 137 HIS A O 1
ATOM 1133 N N . LEU A 1 138 ? 13.952 -5.594 3.897 1.00 70.06 138 LEU A N 1
ATOM 1134 C CA . LEU A 1 138 ? 15.190 -5.716 4.676 1.00 70.06 138 LEU A CA 1
ATOM 1135 C C . LEU A 1 138 ? 16.277 -4.744 4.187 1.00 70.06 138 LEU A C 1
ATOM 1137 O O . LEU A 1 138 ? 16.851 -4.057 5.031 1.00 70.06 138 LEU A O 1
ATOM 1141 N N . PRO A 1 139 ? 16.522 -4.572 2.869 1.00 81.12 139 PRO A N 1
ATOM 1142 C CA . PRO A 1 139 ? 17.555 -3.642 2.418 1.00 81.12 139 PRO A CA 1
ATOM 1143 C C . PRO A 1 139 ? 17.129 -2.168 2.499 1.00 81.12 139 PRO A C 1
ATOM 1145 O O . PRO A 1 139 ? 17.977 -1.281 2.437 1.00 81.12 139 PRO A O 1
ATOM 1148 N N . ALA A 1 140 ? 15.829 -1.890 2.620 1.00 82.06 140 ALA A N 1
ATOM 1149 C CA . ALA A 1 140 ? 15.302 -0.537 2.762 1.00 82.06 140 ALA A CA 1
ATOM 1150 C C . ALA A 1 140 ? 15.220 -0.083 4.225 1.00 82.06 140 ALA A C 1
ATOM 1152 O O . ALA A 1 140 ? 14.884 1.077 4.470 1.00 82.06 140 ALA A O 1
ATOM 1153 N N . GLU A 1 141 ? 15.436 -0.992 5.184 1.00 83.44 141 GLU A N 1
ATOM 1154 C CA . GLU A 1 141 ? 15.358 -0.740 6.628 1.00 83.44 141 GLU A CA 1
ATOM 1155 C C . GLU A 1 141 ? 14.023 -0.086 7.050 1.00 83.44 141 GLU A C 1
ATOM 1157 O O . GLU A 1 141 ? 13.953 0.734 7.968 1.00 83.44 141 GLU A O 1
ATOM 1162 N N . GLN A 1 142 ? 12.918 -0.427 6.370 1.00 86.12 142 GLN A N 1
ATOM 1163 C CA . GLN A 1 142 ? 11.583 0.110 6.677 1.00 86.12 142 GLN A CA 1
ATOM 1164 C C . GLN A 1 142 ? 10.931 -0.598 7.876 1.00 86.12 142 GLN A C 1
ATOM 1166 O O . GLN A 1 142 ? 9.771 -1.001 7.829 1.00 86.12 142 GLN A O 1
ATOM 1171 N N . GLU A 1 143 ? 11.665 -0.714 8.981 1.00 87.06 143 GLU A N 1
ATOM 1172 C CA . GLU A 1 143 ? 11.191 -1.357 10.205 1.00 87.06 143 GLU A CA 1
ATOM 1173 C C . GLU A 1 143 ? 10.064 -0.562 10.877 1.00 87.06 143 GLU A C 1
ATOM 1175 O O . GLU A 1 143 ? 10.020 0.677 10.833 1.00 87.06 143 GLU A O 1
ATOM 1180 N N . ALA A 1 144 ? 9.133 -1.275 11.516 1.00 89.62 144 ALA A N 1
ATOM 1181 C CA . ALA A 1 144 ? 8.100 -0.662 12.343 1.00 89.62 144 ALA A CA 1
ATOM 1182 C C . ALA A 1 144 ? 8.753 0.061 13.529 1.00 89.62 144 ALA A C 1
ATOM 1184 O O . ALA A 1 144 ? 9.434 -0.558 14.346 1.00 89.62 144 ALA A O 1
ATOM 1185 N N . ALA A 1 145 ? 8.536 1.371 13.630 1.00 91.88 145 ALA A N 1
ATOM 1186 C CA . ALA A 1 145 ? 9.074 2.159 14.724 1.00 91.88 145 ALA A CA 1
ATOM 1187 C C . ALA A 1 145 ? 8.397 1.761 16.054 1.00 91.88 145 ALA A C 1
ATOM 1189 O O . ALA A 1 145 ? 7.214 1.391 16.055 1.00 91.88 145 ALA A O 1
ATOM 1190 N N . PRO A 1 146 ? 9.090 1.864 17.204 1.00 95.44 146 PRO A N 1
ATOM 1191 C CA . PRO A 1 146 ? 8.499 1.571 18.510 1.00 95.44 146 PRO A CA 1
ATOM 1192 C C . PRO A 1 146 ? 7.190 2.328 18.767 1.00 95.44 146 PRO A C 1
ATOM 1194 O O . PRO A 1 146 ? 6.263 1.782 19.368 1.00 95.44 146 PRO A O 1
ATOM 1197 N N . GLU A 1 147 ? 7.089 3.562 18.273 1.00 95.06 147 GLU A N 1
ATOM 1198 C CA . GLU A 1 147 ? 5.910 4.414 18.406 1.00 95.06 147 GLU A CA 1
ATOM 1199 C C . GLU A 1 147 ? 4.729 3.899 17.570 1.00 95.06 147 GLU A C 1
ATOM 1201 O O . GLU A 1 147 ? 3.596 3.935 18.046 1.00 95.06 147 GLU A O 1
ATOM 1206 N N . GLU A 1 148 ? 4.976 3.356 16.371 1.00 95.31 148 GLU A N 1
ATOM 1207 C CA . GLU A 1 148 ? 3.937 2.724 15.542 1.00 95.31 148 GLU A CA 1
ATOM 1208 C C . GLU A 1 148 ? 3.395 1.469 16.228 1.00 95.31 148 GLU A C 1
ATOM 1210 O O . GLU A 1 148 ? 2.184 1.268 16.320 1.00 95.31 148 GLU A O 1
ATOM 1215 N N . ILE A 1 149 ? 4.293 0.639 16.768 1.00 96.31 149 ILE A N 1
ATOM 1216 C CA . ILE A 1 149 ? 3.920 -0.578 17.496 1.00 96.31 149 ILE A CA 1
ATOM 1217 C C . ILE A 1 149 ? 3.088 -0.219 18.730 1.00 96.31 149 ILE A C 1
ATOM 1219 O O . ILE A 1 149 ? 2.065 -0.855 18.990 1.00 96.31 149 ILE A O 1
ATOM 1223 N N . ALA A 1 150 ? 3.505 0.796 19.491 1.00 98.06 150 ALA A N 1
ATOM 1224 C CA . ALA A 1 150 ? 2.760 1.276 20.647 1.00 98.06 150 ALA A CA 1
ATOM 1225 C C . ALA A 1 150 ? 1.373 1.805 20.246 1.00 98.06 150 ALA A C 1
ATOM 1227 O O . ALA A 1 150 ? 0.378 1.404 20.848 1.00 98.06 150 ALA A O 1
ATOM 1228 N N . ALA A 1 151 ? 1.289 2.629 19.197 1.00 97.94 151 ALA A N 1
ATOM 1229 C CA . ALA A 1 151 ? 0.029 3.184 18.709 1.00 97.94 151 ALA A CA 1
ATOM 1230 C C . ALA A 1 151 ? -0.942 2.087 18.242 1.00 97.94 151 ALA A C 1
ATOM 1232 O O . ALA A 1 151 ? -2.107 2.078 18.639 1.00 97.94 151 ALA A O 1
ATOM 1233 N N . ILE A 1 152 ? -0.461 1.104 17.474 1.00 97.94 152 ILE A N 1
ATOM 1234 C CA . ILE A 1 152 ? -1.269 -0.041 17.030 1.00 97.94 152 ILE A CA 1
ATOM 1235 C C . ILE A 1 152 ? -1.745 -0.872 18.228 1.00 97.94 152 ILE A C 1
ATOM 1237 O O . ILE A 1 152 ? -2.908 -1.272 18.268 1.00 97.94 152 ILE A O 1
ATOM 1241 N N . ARG A 1 153 ? -0.880 -1.123 19.221 1.00 98.12 153 ARG A N 1
ATOM 1242 C CA . ARG A 1 153 ? -1.253 -1.865 20.438 1.00 98.12 153 ARG A CA 1
ATOM 1243 C C . ARG A 1 153 ? -2.359 -1.168 21.221 1.00 98.12 153 ARG A C 1
ATOM 1245 O O . ARG A 1 153 ? -3.276 -1.845 21.674 1.00 98.12 153 ARG A O 1
ATOM 1252 N N . GLU A 1 154 ? -2.287 0.152 21.382 1.00 98.31 154 GLU A N 1
ATOM 1253 C CA . GLU A 1 154 ? -3.354 0.916 22.036 1.00 98.31 154 GLU A CA 1
ATOM 1254 C C . GLU A 1 154 ? -4.641 0.913 21.203 1.00 98.31 154 GLU A C 1
ATOM 1256 O O . GLU A 1 154 ? -5.718 0.640 21.732 1.00 98.31 154 GLU A O 1
ATOM 1261 N N . TRP A 1 155 ? -4.541 1.113 19.888 1.00 98.31 155 TRP A N 1
ATOM 1262 C CA . TRP A 1 155 ? -5.685 1.078 18.974 1.00 98.31 155 TRP A CA 1
ATOM 1263 C C . TRP A 1 155 ? -6.409 -0.279 18.959 1.00 98.31 155 TRP A C 1
ATOM 1265 O O . TRP A 1 155 ? -7.641 -0.326 18.918 1.00 98.31 155 TRP A O 1
ATOM 1275 N N . LEU A 1 156 ? -5.675 -1.389 19.074 1.00 98.25 156 LEU A N 1
ATOM 1276 C CA . LEU A 1 156 ? -6.242 -2.740 19.168 1.00 98.25 156 LEU A CA 1
ATOM 1277 C C . LEU A 1 156 ? -7.046 -2.992 20.454 1.00 98.25 156 LEU A C 1
ATOM 1279 O O . LEU A 1 156 ? -7.816 -3.948 20.506 1.00 98.25 156 LEU A O 1
ATOM 1283 N N . LYS A 1 157 ? -6.918 -2.146 21.486 1.00 97.88 157 LYS A N 1
ATOM 1284 C CA . LYS A 1 157 ? -7.772 -2.226 22.685 1.00 97.88 157 LYS A CA 1
ATOM 1285 C C . LYS A 1 157 ? -9.183 -1.689 22.437 1.00 97.88 157 LYS A C 1
ATOM 1287 O O . LYS A 1 157 ? -10.083 -1.970 23.227 1.00 97.88 157 LYS A O 1
ATOM 1292 N N . ARG A 1 158 ? -9.391 -0.894 21.380 1.00 95.44 158 ARG A N 1
ATOM 1293 C CA . ARG A 1 158 ? -10.708 -0.356 21.018 1.00 95.44 158 ARG A CA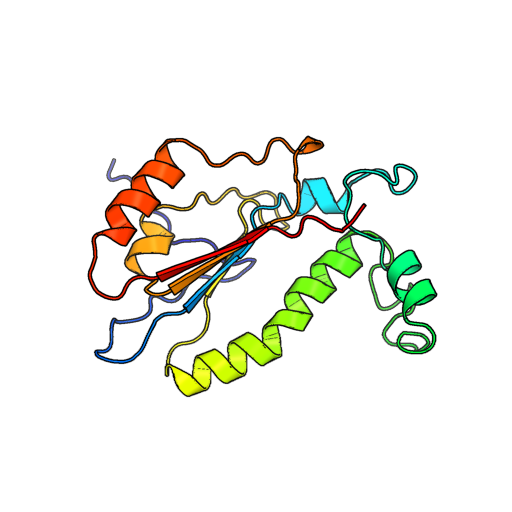 1
ATOM 1294 C C . ARG A 1 158 ? -11.582 -1.471 20.451 1.00 95.44 158 ARG A C 1
ATOM 1296 O O . ARG A 1 158 ? -11.199 -2.140 19.499 1.00 95.44 158 ARG A O 1
ATOM 1303 N N . GLU A 1 159 ? -12.784 -1.635 20.994 1.00 93.62 159 GLU A N 1
ATOM 1304 C CA . GLU A 1 159 ? -13.722 -2.645 20.506 1.00 93.62 159 GLU A CA 1
ATOM 1305 C C . GLU A 1 159 ? -14.006 -2.473 19.003 1.00 93.62 159 GLU A C 1
ATOM 1307 O O . GLU A 1 159 ? -14.200 -1.363 18.501 1.00 93.62 159 GLU A O 1
ATOM 1312 N N . GLY A 1 160 ? -14.012 -3.592 18.276 1.00 92.69 160 GLY A N 1
ATOM 1313 C CA . GLY A 1 160 ? -14.310 -3.626 16.846 1.00 92.69 160 GLY A CA 1
ATOM 1314 C C . GLY A 1 160 ? -13.128 -3.331 15.918 1.00 92.69 160 GLY A C 1
ATOM 1315 O O . GLY A 1 160 ? -13.296 -3.483 14.704 1.00 92.69 160 GLY A O 1
ATOM 1316 N N . THR A 1 161 ? -11.942 -2.978 16.427 1.00 97.25 161 THR A N 1
ATOM 1317 C CA . THR A 1 161 ? -10.755 -2.811 15.575 1.00 97.25 161 THR A CA 1
ATOM 1318 C C . THR A 1 161 ? -10.200 -4.150 15.089 1.00 97.25 161 THR A C 1
ATOM 1320 O O . THR A 1 161 ? -10.401 -5.198 15.702 1.00 97.25 161 THR A O 1
ATOM 1323 N N . CYS A 1 162 ? -9.562 -4.143 13.920 1.00 97.69 162 CYS A N 1
ATOM 1324 C CA . CYS A 1 162 ? -8.960 -5.335 13.326 1.00 97.69 162 CYS A CA 1
ATOM 1325 C C . CYS A 1 162 ? -7.694 -4.964 12.551 1.00 97.69 162 CYS A C 1
ATOM 1327 O O . CYS A 1 162 ? -7.757 -4.170 11.613 1.00 97.69 162 CYS A O 1
ATOM 1329 N N . LEU A 1 163 ? -6.563 -5.557 12.932 1.00 97.56 163 LEU A N 1
ATOM 1330 C CA . LEU A 1 163 ? -5.314 -5.481 12.182 1.00 97.56 163 LEU A CA 1
ATOM 1331 C C . LEU A 1 163 ? -5.185 -6.710 11.284 1.00 97.56 163 LEU A C 1
ATOM 1333 O O . LEU A 1 163 ? -5.217 -7.837 11.778 1.00 97.56 163 LEU A O 1
ATOM 1337 N N . LEU A 1 164 ? -4.990 -6.488 9.989 1.00 95.81 164 LEU A N 1
ATOM 1338 C CA . LEU A 1 164 ? -4.585 -7.516 9.039 1.00 95.81 164 LEU A CA 1
ATOM 1339 C C . LEU A 1 164 ? -3.148 -7.223 8.619 1.00 95.81 164 LEU A C 1
ATOM 1341 O O . LEU A 1 164 ? -2.872 -6.172 8.047 1.00 95.81 164 LEU A O 1
ATOM 1345 N N . LEU A 1 165 ? -2.243 -8.155 8.908 1.00 91.69 165 LEU A N 1
ATOM 1346 C CA . LEU A 1 165 ? -0.860 -8.111 8.445 1.00 91.69 165 LEU A CA 1
ATOM 1347 C C . LEU A 1 165 ? -0.726 -9.062 7.258 1.00 91.69 165 LEU A C 1
ATOM 1349 O O . LEU A 1 165 ? -0.976 -10.257 7.401 1.00 91.69 165 LEU A O 1
ATOM 1353 N N . ALA A 1 166 ? -0.356 -8.526 6.100 1.00 85.31 166 ALA A N 1
ATOM 1354 C CA . ALA A 1 166 ? -0.135 -9.285 4.876 1.00 85.31 166 ALA A CA 1
ATOM 1355 C C . ALA A 1 166 ? 1.316 -9.092 4.414 1.00 85.31 166 ALA A C 1
ATOM 1357 O O . ALA A 1 166 ? 1.564 -8.326 3.477 1.00 85.31 166 ALA A O 1
ATOM 1358 N N . PRO A 1 167 ? 2.283 -9.733 5.097 1.00 72.31 167 PRO A N 1
ATOM 1359 C CA . PRO A 1 167 ? 3.650 -9.751 4.619 1.00 72.31 167 PRO A CA 1
ATOM 1360 C C . PRO A 1 167 ? 3.731 -10.659 3.389 1.00 72.31 167 PRO A C 1
ATOM 1362 O O . PRO A 1 167 ? 3.300 -11.814 3.406 1.00 72.31 167 PRO A O 1
ATOM 1365 N N . HIS A 1 168 ? 4.250 -10.119 2.297 1.00 61.41 168 HIS A N 1
ATOM 1366 C CA . HIS A 1 168 ? 4.530 -10.867 1.091 1.00 61.41 168 HIS A CA 1
ATOM 1367 C C . HIS A 1 168 ? 5.948 -11.436 1.199 1.00 61.41 168 HIS A C 1
ATOM 1369 O O . HIS A 1 168 ? 6.917 -10.745 0.900 1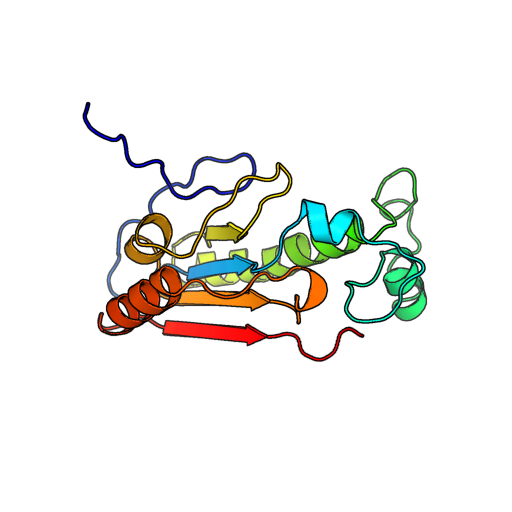.00 61.41 168 HIS A O 1
ATOM 1375 N N . HIS A 1 169 ? 6.058 -12.695 1.626 1.00 51.19 169 HIS A N 1
ATOM 1376 C CA . HIS A 1 169 ? 7.347 -13.374 1.825 1.00 51.19 169 HIS A CA 1
ATOM 1377 C C . HIS A 1 169 ? 7.899 -14.082 0.571 1.00 51.19 169 HIS A C 1
ATOM 1379 O O . HIS A 1 169 ? 8.997 -14.613 0.629 1.00 51.19 169 HIS A O 1
ATOM 1385 N N . ASP A 1 170 ? 7.182 -14.063 -0.562 1.00 46.34 170 ASP A N 1
ATOM 1386 C CA . ASP A 1 170 ? 7.549 -14.846 -1.761 1.00 46.34 170 ASP A CA 1
ATOM 1387 C C . ASP A 1 170 ? 7.728 -14.007 -3.054 1.00 46.34 170 ASP A C 1
ATOM 1389 O O . ASP A 1 170 ? 7.326 -14.441 -4.134 1.00 46.34 170 ASP A O 1
ATOM 1393 N N . VAL A 1 171 ? 8.295 -12.790 -2.993 1.00 45.97 171 VAL A N 1
ATOM 1394 C CA . VAL A 1 171 ? 8.846 -12.143 -4.214 1.00 45.97 171 VAL A CA 1
ATOM 1395 C C . VAL A 1 171 ? 10.358 -11.978 -4.064 1.00 45.97 171 VAL A C 1
ATOM 1397 O O . VAL A 1 171 ? 10.817 -10.930 -3.614 1.00 45.97 171 VAL A O 1
ATOM 1400 N N . GLY A 1 172 ? 11.103 -13.015 -4.467 1.00 36.03 172 GLY A N 1
ATOM 1401 C CA . GLY A 1 172 ? 12.563 -12.998 -4.639 1.00 36.03 172 GLY A CA 1
ATOM 1402 C C . GLY A 1 172 ? 13.311 -13.872 -3.652 1.00 36.03 172 GLY A C 1
ATOM 1403 O O . GLY A 1 172 ? 13.817 -13.295 -2.668 1.00 36.03 172 GLY A O 1
#

Radius of gyration: 17.46 Å; chains: 1; bounding box: 42×43×50 Å

Sequence (172 aa):
MSTVIQPPRTYNQSHIPRKYTPGKRRVSIYWTWSYPWEASRNVEEMDNRFSTMTEVRRVAWPAYETPEWSTQNFLQGIDGTLELFHRSTLLFQEIAGEATGHPVAVFQRVDQAGFRLLIDERILADTDTLMVFGLDHLPAEQEAAPEEIAAIREWLKREGTCLLLAPHHDVG

Foldseek 3Di:
DPDPDQAADDPPDGDDFDDDDPPFFAAEEEELDALVVLQPDDQVDQPQHAAFQQVVVVVPPPPQVDPCNDPVNAGGGSNRVVVVVVVVCPVVQVVSCVVRVHGYHYYYCQDPVGDGDAQACSVLVRGQEYEYEYEPCVVVPSDRDPRSVVRVVVSVVDPRHYYHYHYDDPRD